Protein AF-A0A832TN06-F1 (afdb_monomer_lite)

Radius of gyration: 17.94 Å; chains: 1; bounding box: 43×34×51 Å

Secondary structure (DSSP, 8-state):
---HHHHHHHHHHHHHHHHHHHHHHS-HHHHHHHHHHHHHHHHHHHHHH-TTTTGGGT-S------EEEEESSTT--HHHH-S--S-SS--SEEEEEHHHHHHHHHHHHHHHHH--S-EETTEEHHHHHHHHHHHHHHHHHHHHHHTT----SHHHHHHHHHHHHHHHHHHHHH-

Foldseek 3Di:
DDWLVVVQVVLVVVLLVLLLVLLLVDALVVLLVVLVVVLVVLQCVVPVPVCVVVCLPPDPDDPDPQWRWAAPDPPDTCVPPPPDDDDDDDRRTDIDGSVLVNSLSSNLSNCQNPDPFDDDPSGQLLSVLLVVQLVQLQVVVVVVVVVVDDDRNSNSNSVSSVVRSVVSVVVRVVD

pLDDT: mean 75.23, std 20.17, range [35.41, 96.12]

Structure (mmCIF, N/CA/C/O backbone):
data_AF-A0A832TN06-F1
#
_entry.id   AF-A0A832TN06-F1
#
loop_
_atom_site.group_PDB
_atom_site.id
_atom_site.type_symbol
_atom_site.label_atom_id
_atom_site.label_alt_id
_atom_site.label_comp_id
_atom_site.label_asym_id
_atom_site.label_entity_id
_atom_site.label_seq_id
_atom_site.pdbx_PDB_ins_code
_atom_site.Cartn_x
_atom_site.Cartn_y
_atom_site.Cartn_z
_atom_site.occupancy
_atom_site.B_iso_or_equiv
_atom_site.auth_seq_id
_atom_site.auth_comp_id
_atom_site.auth_asym_id
_atom_site.auth_atom_id
_atom_site.pdbx_PDB_model_num
ATOM 1 N N . TYR A 1 1 ? -24.200 18.915 4.417 1.00 50.81 1 TYR A N 1
ATOM 2 C CA . TYR A 1 1 ? -23.287 17.896 4.970 1.00 50.81 1 TYR A CA 1
ATOM 3 C C . TYR A 1 1 ? -23.119 16.801 3.927 1.00 50.81 1 TYR A C 1
ATOM 5 O O . TYR A 1 1 ? -24.153 16.310 3.487 1.00 50.81 1 TYR A O 1
ATOM 13 N N . PRO A 1 2 ? -21.891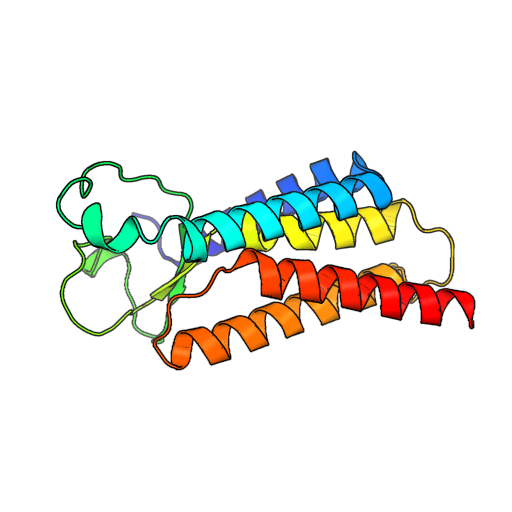 16.500 3.465 1.00 62.62 2 PRO A N 1
ATOM 14 C CA . PRO A 1 2 ? -21.652 15.504 2.416 1.00 62.62 2 PRO A CA 1
ATOM 15 C C . PRO A 1 2 ? -21.968 14.081 2.903 1.00 62.62 2 PRO A C 1
ATOM 17 O O . PRO A 1 2 ? -21.829 13.783 4.090 1.00 62.62 2 PRO A O 1
ATOM 20 N N . GLU A 1 3 ? -22.419 13.222 1.989 1.00 72.44 3 GLU A N 1
ATOM 21 C CA . GLU A 1 3 ? -22.660 11.799 2.252 1.00 72.44 3 GLU A CA 1
ATOM 22 C C . GLU A 1 3 ? -21.347 10.998 2.236 1.00 72.44 3 GLU A C 1
ATOM 24 O O . GLU A 1 3 ? -20.345 11.443 1.676 1.00 72.44 3 GLU A O 1
ATOM 29 N N . TRP A 1 4 ? -21.342 9.811 2.851 1.00 64.75 4 TRP A N 1
ATOM 30 C CA . TRP A 1 4 ? -20.140 8.984 3.046 1.00 64.75 4 TRP A CA 1
ATOM 31 C C . TRP A 1 4 ? -19.423 8.651 1.728 1.00 64.75 4 TRP A C 1
ATOM 33 O O . TRP A 1 4 ? -18.206 8.773 1.648 1.00 64.75 4 TRP A O 1
ATOM 43 N N . TYR A 1 5 ? -20.170 8.359 0.657 1.00 73.62 5 TYR A N 1
ATOM 44 C CA . TYR A 1 5 ? -19.585 8.069 -0.655 1.00 73.62 5 TYR A CA 1
ATOM 45 C C . TYR A 1 5 ? -18.872 9.282 -1.266 1.00 73.62 5 TYR A C 1
ATOM 47 O O . TYR A 1 5 ? -17.936 9.113 -2.045 1.00 73.62 5 TYR A O 1
ATOM 55 N N . VAL A 1 6 ? -19.289 10.508 -0.924 1.00 78.00 6 VAL A N 1
ATOM 56 C CA . VAL A 1 6 ? -18.628 11.735 -1.395 1.00 78.00 6 VAL A CA 1
ATOM 57 C C . VAL A 1 6 ? -17.265 11.867 -0.727 1.00 78.00 6 VAL A C 1
ATOM 59 O O . VAL A 1 6 ? -16.285 12.192 -1.393 1.00 78.00 6 VAL A O 1
ATOM 62 N N . ILE A 1 7 ? -17.200 11.577 0.573 1.00 73.56 7 ILE A N 1
ATOM 63 C CA . ILE A 1 7 ? -15.962 11.620 1.357 1.00 73.56 7 ILE A CA 1
ATOM 64 C C . ILE A 1 7 ? -15.001 10.535 0.869 1.00 73.56 7 ILE A C 1
ATOM 66 O O . ILE A 1 7 ? -13.839 10.832 0.612 1.00 73.56 7 ILE A O 1
ATOM 70 N N . ASP A 1 8 ? -15.496 9.318 0.658 1.00 74.81 8 ASP A N 1
ATOM 71 C CA . ASP A 1 8 ? -14.685 8.192 0.198 1.00 74.81 8 ASP A CA 1
ATOM 72 C C . ASP A 1 8 ? -14.166 8.403 -1.231 1.00 74.81 8 ASP A C 1
ATOM 74 O O . ASP A 1 8 ? -12.990 8.182 -1.512 1.00 74.81 8 ASP A O 1
ATOM 78 N N . THR A 1 9 ? -15.000 8.906 -2.144 1.00 78.69 9 THR A N 1
ATOM 79 C CA . THR A 1 9 ? -14.559 9.198 -3.520 1.00 78.69 9 THR A CA 1
ATOM 80 C C . THR A 1 9 ? -13.511 10.311 -3.538 1.00 78.69 9 THR A C 1
ATOM 82 O O . THR A 1 9 ? -12.505 10.208 -4.240 1.00 78.69 9 THR A O 1
ATOM 85 N N . LEU A 1 10 ? -13.713 11.364 -2.739 1.00 81.25 10 LEU A N 1
ATOM 86 C CA . LEU A 1 10 ? -12.750 12.456 -2.617 1.00 81.25 10 LEU A CA 1
ATOM 87 C C . LEU A 1 10 ? -11.441 11.979 -1.973 1.00 81.25 10 LEU A C 1
ATOM 89 O O . LEU A 1 10 ? -10.362 12.312 -2.457 1.00 81.25 10 LEU A O 1
ATOM 93 N N . GLY A 1 11 ? -11.529 11.164 -0.921 1.00 79.12 11 GLY A N 1
ATOM 94 C CA . GLY A 1 11 ? -10.379 10.562 -0.253 1.00 79.12 11 GLY A CA 1
ATOM 95 C C . GLY A 1 11 ? -9.585 9.655 -1.189 1.00 79.12 11 GLY A C 1
ATOM 96 O O . GLY A 1 11 ? -8.362 9.750 -1.232 1.00 79.12 11 GLY A O 1
ATOM 97 N N . LEU A 1 12 ? -10.268 8.844 -2.003 1.00 85.25 12 LEU A N 1
ATOM 98 C CA . LEU A 1 12 ? -9.639 8.007 -3.023 1.00 85.25 12 LEU A CA 1
ATOM 99 C C . LEU A 1 12 ? -8.918 8.856 -4.078 1.00 85.25 12 LEU A C 1
ATOM 101 O O . LEU A 1 12 ? -7.790 8.540 -4.445 1.00 85.25 12 LEU A O 1
ATOM 105 N N . LEU A 1 13 ? -9.536 9.949 -4.537 1.00 87.38 13 LEU A N 1
ATOM 106 C CA . LEU A 1 13 ? -8.938 10.851 -5.522 1.00 87.38 13 LEU A CA 1
ATOM 107 C C . LEU A 1 13 ? -7.668 11.520 -4.977 1.00 87.38 13 LEU A C 1
ATOM 109 O O . LEU A 1 13 ? -6.639 11.546 -5.652 1.00 87.38 13 LEU A O 1
ATOM 113 N N . ILE A 1 14 ? -7.721 12.022 -3.740 1.00 86.75 14 ILE A N 1
ATOM 114 C CA . ILE A 1 14 ? -6.570 12.636 -3.065 1.00 86.75 14 ILE A CA 1
ATOM 115 C C . ILE A 1 14 ? -5.466 11.596 -2.846 1.00 86.75 14 ILE A C 1
ATOM 117 O O . ILE A 1 14 ? -4.302 11.870 -3.136 1.00 86.75 14 ILE A O 1
ATOM 121 N N . ALA A 1 15 ? -5.822 10.394 -2.385 1.00 86.19 15 ALA A N 1
ATOM 122 C CA . ALA A 1 15 ? -4.876 9.308 -2.162 1.00 86.19 15 ALA A CA 1
ATOM 123 C C . ALA A 1 15 ? -4.190 8.867 -3.462 1.00 86.19 15 ALA A C 1
ATOM 125 O O . ALA A 1 15 ? -2.971 8.714 -3.486 1.00 86.19 15 ALA A O 1
ATOM 126 N N . ALA A 1 16 ? -4.945 8.729 -4.555 1.00 89.94 16 ALA A N 1
ATOM 127 C CA . ALA A 1 16 ? -4.406 8.403 -5.871 1.00 89.94 16 ALA A CA 1
ATOM 128 C C . ALA A 1 16 ? -3.462 9.500 -6.385 1.00 89.94 16 ALA A C 1
ATOM 130 O O . ALA A 1 16 ? -2.387 9.193 -6.904 1.00 89.94 16 ALA A O 1
ATOM 131 N N . GLY A 1 17 ? -3.826 10.773 -6.195 1.00 90.38 17 GLY A N 1
ATOM 132 C CA . GLY A 1 17 ? -2.971 11.912 -6.526 1.00 90.38 17 GLY A CA 1
ATOM 133 C C . GLY A 1 17 ? -1.655 11.890 -5.746 1.00 90.38 17 GLY A C 1
ATOM 134 O O . GLY A 1 17 ? -0.581 11.934 -6.345 1.00 90.38 17 GLY A O 1
ATOM 135 N N . ALA A 1 18 ? -1.724 11.742 -4.422 1.00 90.06 18 ALA A N 1
ATOM 136 C CA . ALA A 1 18 ? -0.546 11.663 -3.562 1.00 90.06 18 ALA A CA 1
ATOM 137 C C . ALA A 1 18 ? 0.344 10.462 -3.920 1.00 90.06 18 ALA A C 1
ATOM 139 O O . ALA A 1 18 ? 1.549 10.624 -4.117 1.00 90.06 18 ALA A O 1
ATOM 140 N N . ALA A 1 19 ? -0.244 9.271 -4.071 1.00 93.25 19 ALA A N 1
ATOM 141 C CA . ALA A 1 19 ? 0.484 8.062 -4.443 1.00 93.25 19 ALA A CA 1
ATOM 142 C C . ALA A 1 19 ? 1.171 8.199 -5.807 1.00 93.25 19 ALA A C 1
ATOM 144 O O . ALA A 1 19 ? 2.301 7.746 -5.965 1.00 93.25 19 ALA A O 1
ATOM 145 N N . SER A 1 20 ? 0.530 8.873 -6.767 1.00 94.44 20 SER A N 1
ATOM 146 C CA . SER A 1 20 ? 1.115 9.136 -8.083 1.00 94.44 20 SER A CA 1
ATOM 147 C C . SER A 1 20 ? 2.308 10.087 -7.997 1.00 94.44 20 SER A C 1
ATOM 149 O O . SER A 1 20 ? 3.364 9.787 -8.547 1.00 94.44 20 SER A O 1
ATOM 151 N N . ILE A 1 21 ? 2.177 11.201 -7.265 1.00 94.94 21 ILE A N 1
ATOM 152 C CA . ILE A 1 21 ? 3.257 12.186 -7.097 1.00 94.94 21 ILE A CA 1
ATOM 153 C C . ILE A 1 21 ? 4.480 11.526 -6.459 1.00 94.94 21 ILE A C 1
ATOM 155 O O . ILE A 1 21 ? 5.579 11.588 -7.012 1.00 94.94 21 ILE A O 1
ATOM 159 N N . PHE A 1 22 ? 4.296 10.856 -5.321 1.00 92.50 22 PHE A N 1
ATOM 160 C CA . PHE A 1 22 ? 5.400 10.204 -4.621 1.00 92.50 22 PHE A CA 1
ATOM 161 C C . PHE A 1 22 ? 5.943 8.994 -5.386 1.00 92.50 22 PHE A C 1
ATOM 163 O O . PHE A 1 22 ? 7.153 8.800 -5.412 1.00 92.50 22 PHE A O 1
ATOM 170 N N . GLY A 1 23 ? 5.086 8.212 -6.044 1.00 91.88 23 GLY A N 1
ATOM 171 C CA . GLY A 1 23 ? 5.498 7.025 -6.791 1.00 91.88 23 GLY A CA 1
ATOM 172 C C . GLY A 1 23 ? 6.272 7.331 -8.072 1.00 91.88 23 GLY A C 1
ATOM 173 O O . GLY A 1 23 ? 7.164 6.573 -8.426 1.00 91.88 23 GLY A O 1
ATOM 174 N N . ILE A 1 24 ? 5.982 8.446 -8.749 1.00 94.31 24 ILE A N 1
ATOM 175 C CA . ILE A 1 24 ? 6.778 8.910 -9.899 1.00 94.31 24 ILE A CA 1
ATOM 176 C C . ILE A 1 24 ? 8.092 9.553 -9.429 1.00 94.31 24 ILE A C 1
ATOM 178 O O . ILE A 1 24 ? 9.093 9.489 -10.134 1.00 94.31 24 ILE A O 1
ATOM 182 N N . SER A 1 25 ? 8.098 10.171 -8.243 1.00 94.56 25 SER A N 1
ATOM 183 C CA . SER A 1 25 ? 9.264 10.906 -7.732 1.00 94.56 25 SER A CA 1
ATOM 184 C C . SER A 1 25 ? 10.304 10.015 -7.048 1.00 94.56 25 SER A C 1
ATOM 186 O O . SER A 1 25 ? 11.490 10.331 -7.077 1.00 94.56 25 SER A O 1
ATOM 188 N N . LEU A 1 26 ? 9.874 8.935 -6.390 1.00 93.19 26 LEU A N 1
ATOM 189 C CA . LEU A 1 26 ? 10.745 8.052 -5.617 1.00 93.19 26 LEU A CA 1
ATOM 190 C C . LEU A 1 26 ? 10.985 6.737 -6.357 1.00 93.19 26 LEU A C 1
ATOM 192 O O . LEU A 1 26 ? 10.043 6.025 -6.709 1.00 93.19 26 LEU A O 1
ATOM 196 N N . GLU A 1 27 ? 12.256 6.374 -6.518 1.00 94.12 27 GLU A N 1
ATOM 197 C CA . GLU A 1 27 ? 12.640 5.056 -7.017 1.00 94.12 27 GLU A CA 1
ATOM 198 C C . GLU A 1 27 ? 12.232 3.931 -6.053 1.00 94.12 27 GLU A C 1
ATOM 200 O O . GLU A 1 27 ? 12.008 4.134 -4.857 1.00 94.12 27 GLU A O 1
ATOM 205 N N . ILE A 1 28 ? 12.211 2.707 -6.578 1.00 93.06 28 ILE A N 1
ATOM 206 C CA . ILE A 1 28 ? 11.761 1.500 -5.876 1.00 93.06 28 ILE A CA 1
ATOM 207 C C . ILE A 1 28 ? 12.501 1.309 -4.541 1.00 93.06 28 ILE A C 1
ATOM 209 O O . ILE A 1 28 ? 11.878 1.004 -3.525 1.00 93.06 28 ILE A O 1
ATOM 213 N N . LEU A 1 29 ? 13.824 1.501 -4.518 1.00 94.12 29 LEU A N 1
ATOM 214 C CA . LEU A 1 29 ? 14.645 1.257 -3.329 1.00 94.12 29 LEU A CA 1
ATOM 215 C C . LEU A 1 29 ? 14.351 2.264 -2.193 1.00 94.12 29 LEU A C 1
ATOM 217 O O . LEU A 1 29 ? 14.045 1.811 -1.086 1.00 94.12 29 LEU A O 1
ATOM 221 N N . PRO A 1 30 ? 14.343 3.594 -2.430 1.00 93.44 30 PRO A N 1
ATOM 222 C CA . PRO A 1 30 ? 13.844 4.572 -1.461 1.00 93.44 30 PRO A CA 1
ATOM 223 C C . PRO A 1 30 ? 12.432 4.275 -0.944 1.00 93.44 30 PRO A C 1
ATOM 225 O O . PRO A 1 30 ? 12.184 4.407 0.255 1.00 93.44 30 PRO A O 1
ATOM 228 N N . VAL A 1 31 ? 11.514 3.838 -1.815 1.00 94.75 31 VAL A N 1
ATOM 229 C CA . VAL A 1 31 ? 10.140 3.499 -1.412 1.00 94.75 31 VAL A CA 1
ATOM 230 C C . VAL A 1 31 ? 10.115 2.289 -0.481 1.00 94.75 31 VAL A C 1
ATOM 232 O O . VAL A 1 31 ? 9.443 2.330 0.547 1.00 94.75 31 VAL A O 1
ATOM 235 N N . ILE A 1 32 ? 10.866 1.226 -0.778 1.00 95.00 32 ILE A N 1
ATOM 236 C CA . ILE A 1 32 ? 10.950 0.050 0.102 1.00 95.00 32 ILE A CA 1
ATOM 237 C C . ILE A 1 32 ? 11.491 0.445 1.482 1.00 95.00 32 ILE A C 1
ATOM 239 O O . ILE A 1 32 ? 10.923 0.039 2.496 1.00 95.00 32 ILE A O 1
ATOM 243 N N . ILE A 1 33 ? 12.540 1.272 1.538 1.00 94.81 33 ILE A N 1
ATOM 244 C CA . ILE A 1 33 ? 13.090 1.769 2.809 1.00 94.81 33 ILE A CA 1
ATOM 245 C C . ILE A 1 33 ? 12.030 2.560 3.581 1.00 94.81 33 ILE A C 1
ATOM 247 O O . ILE A 1 33 ? 11.819 2.302 4.766 1.00 94.81 33 ILE A O 1
ATOM 251 N N . LEU A 1 34 ? 11.333 3.483 2.913 1.00 92.12 34 LEU A N 1
ATOM 252 C CA . LEU A 1 34 ? 10.254 4.273 3.506 1.00 92.12 34 LEU A CA 1
ATOM 253 C C . LEU A 1 34 ? 9.157 3.372 4.095 1.00 92.12 34 LEU A C 1
ATOM 255 O O . LEU A 1 34 ? 8.750 3.561 5.240 1.00 92.12 34 LEU A O 1
ATOM 259 N N . LEU A 1 35 ? 8.712 2.364 3.342 1.00 93.62 35 LEU A N 1
ATOM 260 C CA . LEU A 1 35 ? 7.671 1.433 3.776 1.00 93.62 35 LEU A CA 1
ATOM 261 C C . LEU A 1 35 ? 8.092 0.588 4.975 1.00 93.62 35 LEU A C 1
ATOM 263 O O . LEU A 1 35 ? 7.282 0.389 5.883 1.00 93.62 35 LEU A O 1
ATOM 267 N N . ILE A 1 36 ? 9.340 0.112 4.995 1.00 93.56 36 ILE A N 1
ATOM 268 C CA . ILE A 1 36 ? 9.898 -0.650 6.117 1.00 93.56 36 ILE A CA 1
ATOM 269 C C . ILE A 1 36 ? 9.997 0.235 7.360 1.00 93.56 36 ILE A C 1
ATOM 271 O O . ILE A 1 36 ? 9.584 -0.191 8.437 1.00 93.56 36 ILE A O 1
ATOM 275 N N . LEU A 1 37 ? 10.498 1.467 7.225 1.00 90.94 37 LEU A N 1
ATOM 276 C CA . LEU A 1 37 ? 10.607 2.407 8.342 1.00 90.94 37 LEU A CA 1
ATOM 277 C C . LEU A 1 37 ? 9.238 2.743 8.933 1.00 90.94 37 LEU A C 1
ATOM 279 O O . LEU A 1 37 ? 9.078 2.713 10.151 1.00 90.94 37 LEU A O 1
ATOM 283 N N . LEU A 1 38 ? 8.240 3.011 8.090 1.00 89.81 38 LEU A N 1
ATOM 284 C CA . LEU A 1 38 ? 6.880 3.310 8.539 1.00 89.81 38 LEU A CA 1
ATOM 285 C C . LEU A 1 38 ? 6.192 2.095 9.167 1.00 89.81 38 LEU A C 1
ATOM 287 O O . LEU A 1 38 ? 5.545 2.228 10.203 1.00 89.81 38 LEU A O 1
ATOM 291 N N . ALA A 1 39 ? 6.372 0.902 8.595 1.00 89.12 39 ALA A N 1
ATOM 292 C CA . ALA A 1 39 ? 5.881 -0.334 9.195 1.00 89.12 39 ALA A CA 1
ATOM 293 C C . ALA A 1 39 ? 6.532 -0.590 10.564 1.00 89.12 39 ALA A C 1
ATOM 295 O O . ALA A 1 39 ? 5.843 -0.916 11.529 1.00 89.12 39 ALA A O 1
ATOM 296 N N . ALA A 1 40 ? 7.849 -0.404 10.681 1.00 87.00 40 ALA A N 1
ATOM 297 C CA . ALA A 1 40 ? 8.556 -0.543 11.949 1.00 87.00 40 ALA A CA 1
ATOM 298 C C . ALA A 1 40 ? 8.082 0.500 12.969 1.00 87.00 40 ALA A C 1
ATOM 300 O O . ALA A 1 40 ? 7.839 0.152 14.122 1.00 87.00 40 ALA A O 1
ATOM 301 N N . TYR A 1 41 ? 7.899 1.753 12.547 1.00 84.69 41 TYR A N 1
ATOM 302 C CA . TYR A 1 41 ? 7.362 2.817 13.390 1.00 84.69 41 TYR A CA 1
ATOM 303 C C . TYR A 1 41 ? 5.968 2.469 13.926 1.00 84.69 41 TYR A C 1
ATOM 305 O O . TYR A 1 41 ? 5.757 2.551 15.133 1.00 84.69 41 TYR A O 1
ATOM 313 N N . ASP A 1 42 ? 5.048 2.015 13.071 1.00 84.00 42 ASP A N 1
ATOM 314 C CA . ASP A 1 42 ? 3.685 1.634 13.467 1.00 84.00 42 ASP A CA 1
ATOM 315 C C . ASP A 1 42 ? 3.681 0.419 14.405 1.00 84.00 42 ASP A C 1
ATOM 317 O O . ASP A 1 42 ? 3.042 0.430 15.457 1.00 84.00 42 ASP A O 1
ATOM 321 N N . ALA A 1 43 ? 4.491 -0.602 14.107 1.00 83.56 43 ALA A N 1
ATOM 322 C CA . ALA A 1 43 ? 4.663 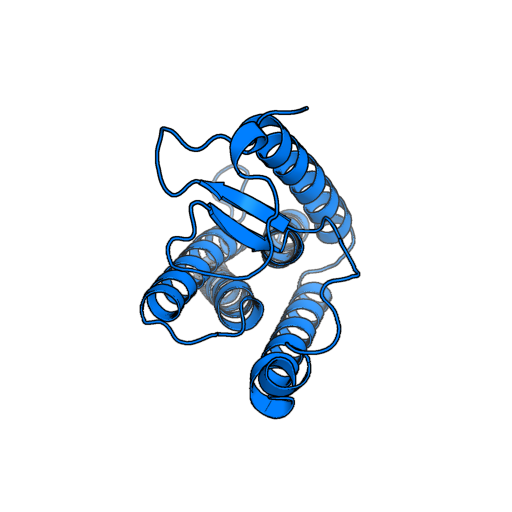-1.747 14.996 1.00 83.56 43 ALA A CA 1
ATOM 323 C C . ALA A 1 43 ? 5.215 -1.323 16.369 1.00 83.56 43 ALA A C 1
ATOM 325 O O . ALA A 1 43 ? 4.683 -1.717 17.406 1.00 83.56 43 ALA A O 1
ATOM 326 N N . ILE A 1 44 ? 6.262 -0.498 16.407 1.00 81.25 44 ILE A N 1
ATOM 327 C CA . ILE A 1 44 ? 6.839 -0.008 17.664 1.00 81.25 44 ILE A CA 1
ATOM 328 C C . ILE A 1 44 ? 5.813 0.846 18.414 1.00 81.25 44 ILE A C 1
ATOM 330 O O . ILE A 1 44 ? 5.646 0.673 19.621 1.00 81.25 44 ILE A O 1
ATOM 334 N N . SER A 1 45 ? 5.095 1.722 17.715 1.00 75.62 45 SER A N 1
ATOM 335 C CA . SER A 1 45 ? 4.050 2.557 18.299 1.00 75.62 45 SER A CA 1
ATOM 336 C C . SER A 1 45 ? 2.981 1.697 18.977 1.00 75.62 45 SER A C 1
ATOM 338 O O . SER A 1 45 ? 2.727 1.864 20.169 1.00 75.62 45 SER A O 1
ATOM 340 N N . VAL A 1 46 ? 2.446 0.689 18.286 1.00 71.12 46 VAL A N 1
ATOM 341 C CA . VAL A 1 46 ? 1.372 -0.169 18.808 1.00 71.12 46 VAL A CA 1
ATOM 342 C C . VAL A 1 46 ? 1.852 -1.111 19.919 1.00 71.12 46 VAL A C 1
ATOM 344 O O . VAL A 1 46 ? 1.199 -1.222 20.958 1.00 71.12 46 VAL A O 1
ATOM 347 N N . TYR A 1 47 ? 2.992 -1.786 19.741 1.00 68.31 47 TYR A N 1
ATOM 348 C CA . TYR A 1 47 ? 3.433 -2.835 20.671 1.00 68.31 47 TYR A CA 1
ATOM 349 C C . TYR A 1 47 ? 4.307 -2.336 21.816 1.00 68.31 47 TYR A C 1
ATOM 351 O O . TYR A 1 47 ? 4.218 -2.873 22.922 1.00 68.31 47 TYR A O 1
ATOM 359 N N . LYS A 1 48 ? 5.177 -1.351 21.562 1.00 62.34 48 LYS A N 1
ATOM 360 C CA . LYS A 1 48 ? 6.151 -0.875 22.550 1.00 62.34 48 LYS A CA 1
ATOM 361 C C . LYS A 1 48 ? 5.565 0.213 23.429 1.00 62.34 48 LYS A C 1
ATOM 363 O O . LYS A 1 48 ? 5.836 0.205 24.624 1.00 62.34 48 LYS A O 1
ATOM 368 N N . THR A 1 49 ? 4.780 1.137 22.870 1.00 56.66 49 THR A N 1
ATOM 369 C CA . THR A 1 49 ? 4.284 2.234 23.704 1.00 56.66 49 THR A CA 1
ATOM 370 C C . THR A 1 49 ? 3.164 1.778 24.626 1.00 56.66 49 THR A C 1
ATOM 372 O O . THR A 1 49 ? 3.120 2.288 25.737 1.00 56.66 49 THR A O 1
ATOM 375 N N . LYS A 1 50 ? 2.269 0.851 24.218 1.00 50.94 50 LYS A N 1
ATOM 376 C CA . LYS A 1 50 ? 1.029 0.474 24.954 1.00 50.94 50 LYS A CA 1
ATOM 377 C C . LYS A 1 50 ? 0.288 1.671 25.600 1.00 50.94 50 LYS A C 1
ATOM 379 O O . LYS A 1 50 ? -0.599 1.489 26.429 1.00 50.94 50 LYS A O 1
ATOM 384 N N . HIS A 1 51 ? 0.608 2.902 25.200 1.00 45.88 51 HIS A N 1
ATOM 385 C CA . HIS A 1 51 ? 0.229 4.134 25.889 1.00 45.88 51 HIS A CA 1
ATOM 386 C C . HIS A 1 51 ? -1.183 4.554 25.490 1.00 45.88 51 HIS A C 1
ATOM 388 O O . HIS A 1 51 ? -1.772 5.438 26.101 1.00 45.88 51 HIS A O 1
ATOM 394 N N . MET A 1 52 ? -1.750 3.858 24.501 1.00 49.03 52 MET A N 1
ATOM 395 C CA . MET A 1 52 ? -3.144 3.946 24.095 1.00 49.03 52 MET A CA 1
ATOM 396 C C . MET A 1 52 ? -4.116 3.377 25.144 1.00 49.03 52 MET A C 1
ATOM 398 O O . MET A 1 52 ? -5.310 3.608 25.023 1.00 49.03 52 MET A O 1
ATOM 402 N N . ILE A 1 53 ? -3.636 2.678 26.186 1.00 52.12 53 ILE A N 1
ATOM 403 C CA . ILE A 1 53 ? -4.474 2.327 27.350 1.00 52.12 53 ILE A CA 1
ATOM 404 C C . ILE A 1 53 ? -4.496 3.476 28.380 1.00 52.12 53 ILE A C 1
ATOM 406 O O . ILE A 1 53 ? -5.496 3.652 29.059 1.00 52.12 53 ILE A O 1
ATOM 410 N N . ALA A 1 54 ? -3.448 4.308 28.456 1.00 46.88 54 ALA A N 1
ATOM 411 C CA . ALA A 1 54 ? -3.362 5.419 29.415 1.00 46.88 54 ALA A CA 1
ATOM 412 C C . ALA A 1 54 ? -3.807 6.787 28.849 1.00 46.88 54 ALA A C 1
ATOM 414 O O . ALA A 1 54 ? -4.130 7.686 29.613 1.00 46.88 54 ALA A O 1
ATOM 415 N N . LEU A 1 55 ? -3.843 6.970 27.522 1.00 46.66 55 LEU A N 1
ATOM 416 C CA . LEU A 1 55 ? -4.295 8.216 26.871 1.00 46.66 55 LEU A CA 1
ATOM 417 C C . LEU A 1 55 ? -5.803 8.267 26.577 1.00 46.66 55 LEU A C 1
ATOM 419 O O . LEU A 1 55 ? -6.302 9.305 26.142 1.00 46.66 55 LEU A O 1
ATOM 423 N N . ALA A 1 56 ? -6.531 7.175 26.823 1.00 47.78 56 ALA A N 1
ATOM 424 C CA . ALA A 1 56 ? -7.982 7.127 26.647 1.00 47.78 56 ALA A CA 1
ATOM 425 C C . ALA A 1 56 ? -8.744 8.063 27.614 1.00 47.78 56 ALA A C 1
ATOM 427 O O . ALA A 1 56 ? -9.890 8.395 27.336 1.00 47.78 56 ALA A O 1
ATOM 428 N N . GLU A 1 57 ? -8.106 8.551 28.686 1.00 50.66 57 GLU A N 1
ATOM 429 C CA . GLU A 1 57 ? -8.679 9.550 29.607 1.00 50.66 57 GLU A CA 1
ATOM 430 C C . GLU A 1 57 ? -8.376 11.015 29.226 1.00 50.66 57 GLU A C 1
ATOM 432 O O . GLU A 1 57 ? -8.930 11.923 29.839 1.00 50.66 57 GLU A O 1
ATOM 437 N N . GLY A 1 58 ? -7.516 11.289 28.231 1.00 52.28 58 GLY A N 1
ATOM 438 C CA . GLY A 1 58 ? -6.924 12.629 28.073 1.00 52.28 58 GLY A CA 1
ATOM 439 C C . GLY A 1 58 ? -7.201 13.393 26.779 1.00 52.28 58 GLY A C 1
ATOM 440 O O . GLY A 1 58 ? -7.061 14.611 26.773 1.00 52.28 58 GLY A O 1
ATOM 441 N N . VAL A 1 59 ? -7.543 12.742 25.663 1.00 44.66 59 VAL A N 1
ATOM 442 C CA . VAL A 1 59 ? -7.605 13.451 24.367 1.00 44.66 59 VAL A CA 1
ATOM 443 C C . VAL A 1 59 ? -8.792 12.981 23.533 1.00 44.66 59 VAL A C 1
ATOM 445 O O . VAL A 1 59 ? -8.653 12.339 22.496 1.00 44.66 59 VAL A O 1
ATOM 448 N N . VAL A 1 60 ? -9.985 13.361 23.986 1.00 49.56 60 VAL A N 1
ATOM 449 C CA . VAL A 1 60 ? -11.196 13.427 23.146 1.00 49.56 60 VAL A CA 1
ATOM 450 C C . VAL A 1 60 ? -11.208 14.713 22.288 1.00 49.56 60 VAL A C 1
ATOM 452 O O . VAL A 1 60 ? -12.108 14.921 21.480 1.00 49.56 60 VAL A O 1
ATOM 455 N N . GLU A 1 61 ? -10.198 15.584 22.385 1.00 50.53 61 GLU A N 1
ATOM 456 C CA . GLU A 1 61 ? -10.309 16.950 21.854 1.00 50.53 61 GLU A CA 1
ATOM 457 C C . GLU A 1 61 ? -9.749 17.188 20.443 1.00 50.53 61 GLU A C 1
ATOM 459 O O . GLU A 1 61 ? -10.185 18.116 19.759 1.00 50.53 61 GLU A O 1
ATOM 464 N N . THR A 1 62 ? -8.860 16.341 19.923 1.00 44.25 62 THR A N 1
ATOM 465 C CA . THR A 1 62 ? -8.237 16.623 18.619 1.00 44.25 62 THR A CA 1
ATOM 466 C C . THR A 1 62 ? -8.935 15.863 17.496 1.00 44.25 62 THR A C 1
ATOM 468 O O . THR A 1 62 ? -8.472 14.822 17.031 1.00 44.25 62 THR A O 1
ATOM 471 N N . LYS A 1 63 ? -10.067 16.413 17.039 1.00 38.59 63 LYS A N 1
ATOM 472 C CA . LYS A 1 63 ? -10.759 16.041 15.791 1.00 38.59 63 LYS A CA 1
ATOM 473 C C . LYS A 1 63 ? -9.835 16.214 14.576 1.00 38.59 63 LYS A C 1
ATOM 475 O O . LYS A 1 63 ? -9.925 17.215 13.872 1.00 38.59 63 LYS A O 1
ATOM 480 N N . SER A 1 64 ? -8.960 15.248 14.312 1.00 35.41 64 SER A N 1
ATOM 481 C CA . SER A 1 64 ? -8.134 15.238 13.102 1.00 35.41 64 SER A CA 1
ATOM 482 C C . SER A 1 64 ? -8.811 14.400 12.006 1.00 35.41 64 SER A C 1
ATOM 484 O O . SER A 1 64 ? -8.926 13.180 12.152 1.00 35.41 64 SER A O 1
ATOM 486 N N . PRO A 1 65 ? -9.309 15.016 10.917 1.00 36.94 65 PRO A N 1
ATOM 487 C CA . PRO A 1 65 ? -9.992 14.311 9.841 1.00 36.94 65 PRO A CA 1
ATOM 488 C C . PRO A 1 65 ? -8.961 13.717 8.868 1.00 36.94 65 PRO A C 1
ATOM 490 O O . PRO A 1 65 ? -8.647 14.310 7.841 1.00 36.94 65 PRO A O 1
ATOM 493 N N . ILE A 1 66 ? -8.419 12.539 9.198 1.00 40.44 66 ILE A N 1
ATOM 494 C CA . ILE A 1 66 ? -7.480 11.774 8.338 1.00 40.44 66 ILE A CA 1
ATOM 495 C C . ILE A 1 66 ? -7.986 10.328 8.127 1.00 40.44 66 ILE A C 1
ATOM 497 O O . ILE A 1 66 ? -7.227 9.369 7.999 1.00 40.44 66 ILE A O 1
ATOM 501 N N . LEU A 1 67 ? -9.305 10.143 8.150 1.00 46.16 67 LEU A N 1
ATOM 502 C CA . LEU A 1 67 ? -9.950 8.859 8.421 1.00 46.16 67 LEU A CA 1
ATOM 503 C C . LEU A 1 67 ? -10.971 8.534 7.313 1.00 46.16 67 LEU A C 1
ATOM 505 O O . LEU A 1 67 ? -11.925 9.283 7.123 1.00 46.16 67 LEU A O 1
ATOM 509 N N . PHE A 1 68 ? -10.751 7.439 6.574 1.00 44.41 68 PHE A N 1
ATOM 510 C CA . PHE A 1 68 ? -11.658 6.911 5.541 1.00 44.41 68 PHE A CA 1
ATOM 511 C C . PHE A 1 68 ? -12.733 6.040 6.197 1.00 44.41 68 PHE A C 1
ATOM 513 O O . PHE A 1 68 ? -12.389 5.239 7.062 1.00 44.41 68 PHE A O 1
ATOM 520 N N . VAL A 1 69 ? -14.010 6.173 5.828 1.00 46.41 69 VAL A N 1
ATOM 521 C CA . VAL A 1 69 ? -15.142 5.611 6.592 1.00 46.41 69 VAL A CA 1
ATOM 522 C C . VAL A 1 69 ? -15.837 4.521 5.770 1.00 46.41 69 VAL A C 1
ATOM 524 O O . VAL A 1 69 ? -16.746 4.814 5.010 1.00 46.41 69 VAL A O 1
ATOM 527 N N . VAL A 1 70 ? -15.470 3.245 5.948 1.00 49.06 70 VAL A N 1
ATOM 528 C CA . VAL A 1 70 ? -16.086 2.122 5.207 1.00 49.06 70 VAL A CA 1
ATOM 529 C C . VAL A 1 70 ? -17.351 1.625 5.925 1.00 49.06 70 VAL A C 1
ATOM 531 O O . VAL A 1 70 ? -17.215 0.946 6.944 1.00 49.06 70 VAL A O 1
ATOM 534 N N . PRO A 1 71 ? -18.580 1.893 5.445 1.00 38.75 71 PRO A N 1
ATOM 535 C CA . PRO A 1 71 ? -19.805 1.518 6.150 1.00 38.75 71 PRO A CA 1
ATOM 536 C C . PRO A 1 71 ? -20.016 -0.005 6.202 1.00 38.75 71 PRO A C 1
ATOM 538 O O . PRO A 1 71 ? -19.869 -0.720 5.214 1.00 38.75 71 PRO A O 1
ATOM 541 N N . LYS A 1 72 ? -20.424 -0.513 7.367 1.00 43.31 72 LYS A N 1
ATOM 542 C CA . LYS A 1 72 ? -20.633 -1.940 7.662 1.00 43.31 72 LYS A CA 1
ATOM 543 C C . LYS A 1 72 ? -22.065 -2.419 7.360 1.00 43.31 72 LYS A C 1
ATOM 545 O O . LYS A 1 72 ? -22.317 -3.621 7.328 1.00 43.31 72 LYS A O 1
ATOM 550 N N . LYS A 1 73 ? -23.014 -1.499 7.137 1.00 41.97 73 LYS A N 1
ATOM 551 C CA . LYS A 1 73 ? -24.430 -1.775 6.817 1.00 41.97 73 LYS A CA 1
ATOM 552 C C . LYS A 1 73 ? -24.897 -0.854 5.677 1.00 41.97 73 LYS A C 1
ATOM 554 O O . LYS A 1 73 ? -24.574 0.330 5.672 1.00 41.97 73 LYS A O 1
ATOM 559 N N . ARG A 1 74 ? -25.717 -1.368 4.745 1.00 46.53 74 ARG A N 1
ATOM 560 C CA . ARG A 1 74 ? -26.263 -0.623 3.579 1.00 46.53 74 ARG A CA 1
ATOM 561 C C . ARG A 1 74 ? -27.141 0.597 3.933 1.00 46.53 74 ARG A C 1
ATOM 563 O O . ARG A 1 74 ? -27.461 1.368 3.039 1.00 46.53 74 ARG A O 1
ATOM 570 N N . GLY A 1 75 ? -27.531 0.767 5.199 1.00 46.72 75 GLY A N 1
ATOM 571 C CA . GLY A 1 75 ? -28.370 1.874 5.688 1.00 46.72 75 GLY A CA 1
ATOM 572 C C . GLY A 1 75 ? -27.646 2.909 6.559 1.00 46.72 75 GLY A C 1
ATOM 573 O O . GLY A 1 75 ? -28.313 3.670 7.254 1.00 46.72 75 GLY A O 1
ATOM 574 N N . TYR A 1 76 ? -26.309 2.917 6.579 1.00 47.06 76 TYR A N 1
ATOM 575 C CA . TYR A 1 76 ? -25.528 3.833 7.417 1.00 47.06 76 TYR A CA 1
ATOM 576 C C . TYR A 1 76 ? -25.596 5.282 6.902 1.00 47.06 76 TYR A C 1
ATOM 578 O O . TYR A 1 76 ? -25.366 5.547 5.722 1.00 47.06 76 TYR A O 1
ATOM 586 N N . SER A 1 77 ? -25.886 6.232 7.796 1.00 44.00 77 SER A N 1
ATOM 587 C CA . SER A 1 77 ? -25.984 7.661 7.481 1.00 44.00 77 SER A CA 1
ATOM 588 C C . SER A 1 77 ? -25.085 8.475 8.411 1.00 44.00 77 SER A C 1
ATOM 590 O O . SER A 1 77 ? -25.478 8.816 9.529 1.00 44.00 77 SER A O 1
ATOM 592 N N . TYR A 1 78 ? -23.929 8.899 7.890 1.00 44.97 78 TYR A N 1
ATOM 593 C CA . TYR A 1 78 ? -22.959 9.782 8.562 1.00 44.97 78 TYR A CA 1
ATOM 594 C C . TYR A 1 78 ? -23.599 11.056 9.155 1.00 44.97 78 TYR A C 1
ATOM 596 O O . TYR A 1 78 ? -23.157 11.582 10.172 1.00 44.97 78 TYR A O 1
ATOM 604 N N . ARG A 1 79 ? -24.704 11.525 8.556 1.00 48.75 79 ARG A N 1
ATOM 605 C CA . ARG A 1 79 ? -25.470 12.708 8.977 1.00 48.75 79 ARG A CA 1
ATOM 606 C C . ARG A 1 79 ? -26.258 12.530 10.286 1.00 48.75 79 ARG A C 1
ATOM 608 O O . ARG A 1 79 ? -26.589 13.532 10.908 1.00 48.75 79 ARG A O 1
ATOM 615 N N . LYS A 1 80 ? -26.609 11.294 10.664 1.00 49.44 80 LYS A N 1
ATOM 616 C CA . LYS A 1 80 ? -27.406 10.998 11.872 1.00 49.44 80 LYS A CA 1
ATOM 617 C C . LYS A 1 80 ? -26.544 10.552 13.051 1.00 49.44 80 LYS A C 1
ATOM 619 O O . LYS A 1 80 ? -26.893 10.869 14.178 1.00 49.44 80 LYS A O 1
ATOM 624 N N . GLU A 1 81 ? -25.442 9.853 12.787 1.00 50.59 81 GLU A N 1
ATOM 625 C CA . GLU A 1 81 ? -24.604 9.264 13.842 1.00 50.59 81 GLU A CA 1
ATOM 626 C C . GLU A 1 81 ? -23.339 10.084 14.145 1.00 50.59 81 GLU A C 1
ATOM 628 O O . GLU A 1 81 ? -22.858 10.054 15.273 1.00 50.59 81 GLU A O 1
ATOM 633 N N . GLY A 1 82 ? -22.842 10.890 13.195 1.00 48.09 82 GLY A N 1
ATOM 634 C CA . GLY A 1 82 ? -21.649 11.717 13.401 1.00 48.09 82 GLY A CA 1
ATOM 635 C C . GLY A 1 82 ? -20.404 10.926 13.845 1.00 48.09 82 GLY A C 1
ATOM 636 O O . GLY A 1 82 ? -20.372 9.699 13.835 1.00 48.09 82 GLY A O 1
ATOM 637 N N . LEU A 1 83 ? -19.349 11.649 14.232 1.00 48.28 83 LEU A N 1
ATOM 638 C CA . LEU A 1 83 ? -18.196 11.106 14.964 1.00 48.28 83 LEU A CA 1
ATOM 639 C C . LEU A 1 83 ? -18.460 11.317 16.465 1.00 48.28 83 LEU A C 1
ATOM 641 O O . LEU A 1 83 ? -17.963 12.279 17.051 1.00 48.28 83 LEU A O 1
ATOM 645 N N . GLY A 1 84 ? -19.345 10.506 17.050 1.00 39.28 84 GLY A N 1
ATOM 646 C CA . GLY A 1 84 ? -19.621 10.516 18.493 1.00 39.28 84 GLY A CA 1
ATOM 647 C C . GLY A 1 84 ? -18.496 9.855 19.315 1.00 39.28 84 GLY A C 1
ATOM 648 O O . GLY A 1 84 ? -17.730 9.071 18.748 1.00 39.28 84 GLY A O 1
ATOM 649 N N . PRO A 1 85 ? -18.361 10.171 20.622 1.00 38.66 85 PRO A N 1
ATOM 650 C CA . PRO A 1 85 ? -17.328 9.596 21.481 1.00 38.66 85 PRO A CA 1
ATOM 651 C C . PRO A 1 85 ? -17.471 8.076 21.646 1.00 38.66 85 PRO A C 1
ATOM 653 O O . PRO A 1 85 ? -18.532 7.500 21.426 1.00 38.66 85 PRO A O 1
ATOM 656 N N . LEU A 1 86 ? -16.349 7.466 22.028 1.00 48.88 86 LEU A N 1
ATOM 657 C CA . LEU A 1 86 ? -15.999 6.042 22.055 1.00 48.88 86 LEU A CA 1
ATOM 658 C C . LEU A 1 86 ? -16.813 5.163 23.028 1.00 48.88 86 LEU A C 1
ATOM 660 O O . LEU A 1 86 ? -16.215 4.395 23.779 1.00 48.88 86 LEU A O 1
ATOM 664 N N . GLU A 1 87 ? -18.142 5.203 23.012 1.00 39.56 87 GLU A N 1
ATOM 665 C CA . GLU A 1 87 ? -18.942 4.286 23.830 1.00 39.56 87 GLU A CA 1
ATOM 666 C C . GLU A 1 87 ? -19.934 3.460 23.001 1.00 39.56 87 GLU A C 1
ATOM 668 O O . GLU A 1 87 ? -20.736 3.966 22.224 1.00 39.56 87 GLU A O 1
ATOM 673 N N . GLU A 1 88 ? -19.803 2.147 23.202 1.00 35.56 88 GLU A N 1
ATOM 674 C CA . GLU A 1 88 ? -20.712 1.054 22.851 1.00 35.56 88 GLU A CA 1
ATOM 675 C C . GLU A 1 88 ? -20.867 0.644 21.369 1.00 35.56 88 GLU A C 1
ATOM 677 O O . GLU A 1 88 ? -21.754 1.032 20.616 1.00 35.56 88 GLU A O 1
ATOM 682 N N . GLY A 1 89 ? -20.073 -0.367 21.007 1.00 35.88 89 GLY A N 1
ATOM 683 C CA . GLY A 1 89 ? -20.691 -1.659 20.679 1.00 35.88 89 GLY A CA 1
ATOM 684 C C . GLY A 1 89 ? -20.856 -2.028 19.207 1.00 35.88 89 GLY A C 1
ATOM 685 O O . GLY A 1 89 ? -20.670 -3.196 18.877 1.00 35.88 89 GLY A O 1
ATOM 686 N N . GLU A 1 90 ? -21.105 -1.099 18.287 1.00 36.12 90 GLU A N 1
ATOM 687 C CA . GLU A 1 90 ? -21.245 -1.458 16.867 1.00 36.12 90 GLU A CA 1
ATOM 688 C C . GLU A 1 90 ? -20.627 -0.407 15.946 1.00 36.12 90 GLU A C 1
ATOM 690 O O . GLU A 1 90 ? -21.267 0.557 15.541 1.00 36.12 90 GLU A O 1
ATOM 695 N N . ARG A 1 91 ? -19.366 -0.630 15.544 1.00 46.19 91 ARG A N 1
ATOM 696 C CA . ARG A 1 91 ? -18.733 0.114 14.443 1.00 46.19 91 ARG A CA 1
ATOM 697 C C . ARG A 1 91 ? -19.599 -0.006 13.181 1.00 46.19 91 ARG A C 1
ATOM 699 O O . ARG A 1 91 ? -19.495 -0.993 12.450 1.00 46.19 91 ARG A O 1
ATOM 706 N N . GLY A 1 92 ? -20.425 1.007 12.924 1.00 38.81 92 GLY A N 1
ATOM 707 C CA . GLY A 1 92 ? -21.167 1.193 11.678 1.00 38.81 92 GLY A CA 1
ATOM 708 C C . GLY A 1 92 ? -20.258 1.512 10.494 1.00 38.81 92 GLY A C 1
ATOM 709 O O . GLY A 1 92 ? -20.695 1.374 9.355 1.00 38.81 92 GLY A O 1
ATOM 710 N N . ALA A 1 93 ? -18.988 1.850 10.749 1.00 42.22 93 ALA A N 1
ATOM 711 C CA . ALA A 1 93 ? -17.964 1.990 9.730 1.00 42.22 93 ALA A CA 1
ATOM 712 C C . ALA A 1 93 ? -16.566 1.577 10.221 1.00 42.22 93 ALA A C 1
ATOM 714 O O . ALA A 1 93 ? -16.194 1.806 11.374 1.00 42.22 93 ALA A O 1
ATOM 715 N N . PHE A 1 94 ? -15.792 0.944 9.343 1.00 49.72 94 PHE A N 1
ATOM 716 C CA . PHE A 1 94 ? -14.381 0.656 9.557 1.00 49.72 94 PHE A CA 1
ATOM 717 C C . PHE A 1 94 ? -13.571 1.876 9.140 1.00 49.72 94 PHE A C 1
ATOM 719 O O . PHE A 1 94 ? -13.696 2.340 8.008 1.00 49.72 94 PHE A O 1
ATOM 726 N N . ILE A 1 95 ? -12.777 2.403 10.069 1.00 54.94 95 ILE A N 1
ATOM 727 C CA . ILE A 1 95 ? -11.986 3.596 9.820 1.00 54.94 95 ILE A CA 1
ATOM 728 C C . ILE A 1 95 ? -10.551 3.188 9.482 1.00 54.94 95 ILE A C 1
ATOM 730 O O . ILE A 1 95 ? -9.862 2.634 10.336 1.00 54.94 95 ILE A O 1
ATOM 734 N N . ILE A 1 96 ? -10.117 3.452 8.247 1.00 65.12 96 ILE A N 1
ATOM 735 C CA . ILE A 1 96 ? -8.739 3.216 7.781 1.00 65.12 96 ILE A CA 1
ATOM 736 C C . ILE A 1 96 ? -8.061 4.571 7.600 1.00 65.12 96 ILE A C 1
ATOM 738 O O . ILE A 1 96 ? -8.655 5.491 7.032 1.00 65.12 96 ILE A O 1
ATOM 742 N N . GLY A 1 97 ? -6.823 4.713 8.075 1.00 68.75 97 GLY A N 1
ATOM 743 C CA . GLY A 1 97 ? -6.036 5.909 7.796 1.00 68.75 97 GLY A CA 1
ATOM 744 C C . GLY A 1 97 ? -5.791 6.020 6.293 1.00 68.75 97 GLY A C 1
ATOM 745 O O . GLY A 1 97 ? -5.310 5.073 5.677 1.00 68.75 97 GLY A O 1
ATOM 746 N N . MET A 1 98 ? -6.087 7.168 5.677 1.00 70.12 98 MET A N 1
ATOM 747 C CA . MET A 1 98 ? -5.832 7.353 4.235 1.00 70.12 98 MET A CA 1
ATOM 748 C C . MET A 1 98 ? -4.359 7.093 3.872 1.00 70.12 98 MET A C 1
ATOM 750 O O . MET A 1 98 ? -4.064 6.596 2.786 1.00 70.12 98 MET A O 1
ATOM 754 N N . GLY A 1 99 ? -3.444 7.370 4.808 1.00 75.56 99 GLY A N 1
ATOM 755 C CA . GLY A 1 99 ? -2.025 7.041 4.689 1.00 75.56 99 GLY A CA 1
ATOM 756 C C . GLY A 1 99 ? -1.775 5.558 4.413 1.00 75.56 99 GLY A C 1
ATOM 757 O O . GLY A 1 99 ? -1.003 5.248 3.515 1.00 75.56 99 GLY A O 1
ATOM 758 N N . ASP A 1 100 ? -2.486 4.649 5.079 1.00 82.44 100 ASP A N 1
ATOM 759 C CA . ASP A 1 100 ? -2.295 3.198 4.938 1.00 82.44 100 ASP A CA 1
ATOM 760 C C . ASP A 1 100 ? -2.657 2.691 3.536 1.00 82.44 100 ASP A C 1
ATOM 762 O O . ASP A 1 100 ? -2.130 1.675 3.089 1.00 82.44 100 ASP A O 1
ATOM 766 N N . MET A 1 101 ? -3.527 3.411 2.817 1.00 82.31 101 MET A N 1
ATOM 767 C CA . MET A 1 101 ? -3.830 3.138 1.408 1.00 82.31 101 MET A CA 1
ATOM 768 C C . MET A 1 101 ? -2.806 3.772 0.460 1.00 82.31 101 MET A C 1
ATOM 770 O O . MET A 1 101 ? -2.463 3.179 -0.562 1.00 82.31 101 MET A O 1
ATOM 774 N N . ILE A 1 102 ? -2.300 4.962 0.796 1.00 90.62 102 ILE A N 1
ATOM 775 C CA . ILE A 1 102 ? -1.308 5.680 -0.017 1.00 90.62 102 ILE A CA 1
ATOM 776 C C . ILE A 1 102 ? 0.034 4.942 -0.015 1.00 90.62 102 ILE A C 1
ATOM 778 O O . ILE A 1 102 ? 0.626 4.762 -1.075 1.00 90.62 102 ILE A O 1
ATOM 782 N N . MET A 1 103 ? 0.507 4.488 1.150 1.00 91.06 103 MET A N 1
ATOM 783 C CA . MET A 1 103 ? 1.834 3.880 1.307 1.00 91.06 103 MET A CA 1
ATOM 784 C C . MET A 1 103 ? 2.104 2.722 0.325 1.00 91.06 103 MET A C 1
ATOM 786 O O . MET A 1 103 ? 3.025 2.841 -0.487 1.00 91.06 103 MET A O 1
ATOM 790 N N . PRO A 1 104 ? 1.317 1.628 0.303 1.00 92.81 104 PRO A N 1
ATOM 791 C CA . PRO A 1 104 ? 1.544 0.540 -0.647 1.00 92.81 104 PRO A CA 1
ATOM 792 C C . PRO A 1 104 ? 1.332 0.980 -2.105 1.00 92.81 104 PRO A C 1
ATOM 794 O O . PRO A 1 104 ? 1.985 0.448 -3.001 1.00 92.81 104 PRO A O 1
ATOM 797 N N . ALA A 1 105 ? 0.460 1.963 -2.363 1.00 94.38 105 ALA A N 1
ATOM 798 C CA . ALA A 1 105 ? 0.208 2.471 -3.709 1.00 94.38 105 AL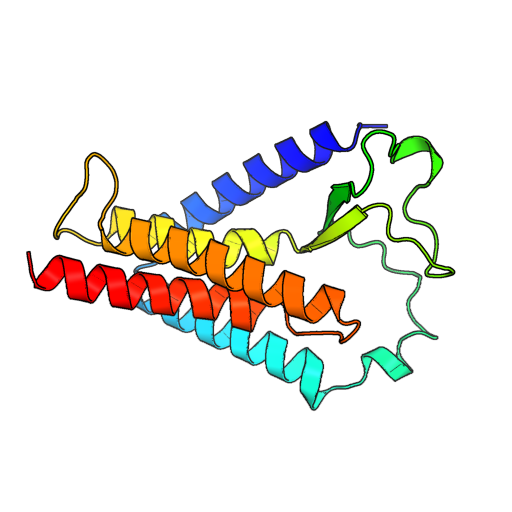A A CA 1
ATOM 799 C C . ALA A 1 105 ? 1.416 3.227 -4.291 1.00 94.38 105 ALA A C 1
ATOM 801 O O . ALA A 1 105 ? 1.660 3.132 -5.492 1.00 94.38 105 ALA A O 1
ATOM 802 N N . ILE A 1 106 ? 2.221 3.898 -3.457 1.00 95.81 106 ILE A N 1
ATOM 803 C CA . ILE A 1 106 ? 3.489 4.515 -3.888 1.00 95.81 106 ILE A CA 1
ATOM 804 C C . ILE A 1 106 ? 4.419 3.451 -4.485 1.00 95.81 106 ILE A C 1
ATOM 806 O O . ILE A 1 106 ? 5.001 3.678 -5.544 1.00 95.81 106 ILE A O 1
ATOM 810 N N . LEU A 1 107 ? 4.524 2.274 -3.852 1.00 95.75 107 LEU A N 1
ATOM 811 C CA . LEU A 1 107 ? 5.343 1.170 -4.366 1.00 95.75 107 LEU A CA 1
ATOM 812 C C . LEU A 1 107 ? 4.805 0.623 -5.685 1.00 95.75 107 LEU A C 1
ATOM 814 O O . LEU A 1 107 ? 5.593 0.347 -6.581 1.00 95.75 107 LEU A O 1
ATOM 818 N N . VAL A 1 108 ? 3.484 0.503 -5.829 1.00 96.12 108 VAL A N 1
ATOM 819 C CA . VAL A 1 108 ? 2.855 0.065 -7.086 1.00 96.12 108 VAL A CA 1
ATOM 820 C C . VAL A 1 108 ? 3.187 1.028 -8.226 1.00 96.12 108 VAL A C 1
ATOM 822 O O . VAL A 1 108 ? 3.614 0.592 -9.295 1.00 96.12 108 VAL A O 1
ATOM 825 N N . VAL A 1 109 ? 3.023 2.335 -8.003 1.00 96.00 109 VAL A N 1
ATOM 826 C CA . VAL A 1 109 ? 3.314 3.354 -9.019 1.00 96.00 109 VAL A CA 1
ATOM 827 C C . VAL A 1 109 ? 4.808 3.377 -9.340 1.00 96.00 109 VAL A C 1
ATOM 829 O O . VAL A 1 109 ? 5.173 3.305 -10.510 1.00 96.00 109 VAL A O 1
ATOM 832 N N . SER A 1 110 ? 5.671 3.395 -8.322 1.00 95.50 110 SER A N 1
ATOM 833 C CA . SER A 1 110 ? 7.128 3.382 -8.498 1.00 95.50 110 SER A CA 1
ATOM 834 C C . SER A 1 110 ? 7.599 2.138 -9.258 1.00 95.50 110 SER A C 1
ATOM 836 O O . SER A 1 110 ? 8.348 2.240 -10.229 1.00 95.50 110 SER A O 1
ATOM 838 N N . ALA A 1 111 ? 7.073 0.957 -8.917 1.00 93.69 111 ALA A N 1
ATOM 839 C CA . ALA A 1 111 ? 7.351 -0.281 -9.638 1.00 93.69 111 ALA A CA 1
ATOM 840 C C . ALA A 1 111 ? 6.867 -0.247 -11.095 1.00 93.69 111 ALA A C 1
ATOM 842 O O . ALA A 1 111 ? 7.465 -0.899 -11.945 1.00 93.69 111 ALA A O 1
ATOM 843 N N . ASN A 1 112 ? 5.802 0.489 -11.415 1.00 94.81 112 ASN A N 1
ATOM 844 C CA . ASN A 1 112 ? 5.331 0.611 -12.794 1.00 94.81 112 ASN A CA 1
ATOM 845 C C . ASN A 1 112 ? 6.140 1.626 -13.620 1.00 94.81 112 ASN A C 1
ATOM 847 O O . ASN A 1 112 ? 6.290 1.455 -14.828 1.00 94.81 112 ASN A O 1
ATOM 851 N N . VAL A 1 113 ? 6.656 2.674 -12.972 1.00 93.50 113 VAL A N 1
ATOM 852 C CA . VAL A 1 113 ? 7.418 3.757 -13.613 1.00 93.50 113 VAL A CA 1
ATOM 853 C C . VAL A 1 113 ? 8.878 3.362 -13.835 1.00 93.50 113 VAL A C 1
ATOM 855 O O . VAL A 1 113 ? 9.404 3.546 -14.931 1.00 93.50 113 VAL A O 1
ATOM 858 N N . PHE A 1 114 ? 9.532 2.804 -12.815 1.00 90.69 114 PHE A N 1
ATOM 859 C CA . PHE A 1 114 ? 10.982 2.592 -12.822 1.00 90.69 114 PHE A CA 1
ATOM 860 C C . PHE A 1 114 ? 11.407 1.191 -13.280 1.00 90.69 114 PHE A C 1
ATOM 862 O O . PHE A 1 114 ? 12.549 1.005 -13.696 1.00 90.69 114 PHE A O 1
ATOM 869 N N . PHE A 1 115 ? 10.519 0.191 -13.244 1.00 89.06 115 PHE A N 1
ATOM 870 C CA . PHE A 1 115 ? 10.862 -1.155 -13.706 1.00 89.06 115 PHE A CA 1
ATOM 871 C C . PHE A 1 115 ? 10.679 -1.298 -15.225 1.00 89.06 115 PHE A C 1
ATOM 873 O O . PHE A 1 115 ? 9.585 -1.120 -15.762 1.00 89.06 115 PHE A O 1
ATOM 880 N N . GLN A 1 116 ? 11.751 -1.680 -15.923 1.00 81.00 116 GLN A N 1
ATOM 881 C CA . GLN A 1 116 ? 11.768 -1.834 -17.386 1.00 81.00 116 GLN A CA 1
ATOM 882 C C . GLN A 1 116 ? 11.672 -3.292 -17.876 1.00 81.00 116 GLN A C 1
ATOM 884 O O . GLN A 1 116 ? 11.794 -3.531 -19.073 1.00 81.00 116 GLN A O 1
ATOM 889 N N . GLY A 1 117 ? 11.460 -4.263 -16.980 1.00 80.25 117 GLY A N 1
ATOM 890 C CA . GLY A 1 117 ? 11.381 -5.688 -17.329 1.00 80.25 117 GLY A CA 1
ATOM 891 C C . GLY A 1 117 ? 10.002 -6.131 -17.831 1.00 80.25 117 GLY A C 1
ATOM 892 O O . GLY A 1 117 ? 9.275 -5.363 -18.459 1.00 80.25 117 GLY A O 1
ATOM 893 N N . ALA A 1 118 ? 9.632 -7.380 -17.540 1.00 84.31 118 ALA A N 1
ATOM 894 C CA . ALA A 1 118 ? 8.399 -7.992 -18.024 1.00 84.31 118 ALA A CA 1
ATOM 895 C C . ALA A 1 118 ? 7.127 -7.199 -17.646 1.00 84.31 118 ALA A C 1
ATOM 897 O O . ALA A 1 118 ? 6.903 -6.820 -16.486 1.00 84.31 118 ALA A O 1
ATOM 898 N N . LYS A 1 119 ? 6.275 -6.971 -18.654 1.00 88.00 119 LYS A N 1
ATOM 899 C CA . LYS A 1 119 ? 5.016 -6.219 -18.562 1.00 88.00 119 LYS A CA 1
ATOM 900 C C . LYS A 1 119 ? 3.844 -7.068 -19.033 1.00 88.00 119 LYS A C 1
ATOM 902 O O . LYS A 1 119 ? 3.955 -7.808 -20.006 1.00 88.00 119 LYS A O 1
ATOM 907 N N . LEU A 1 120 ? 2.706 -6.898 -18.370 1.00 85.44 120 LEU A N 1
ATOM 908 C CA . LEU A 1 120 ? 1.413 -7.414 -18.790 1.00 85.44 120 LEU A CA 1
ATOM 909 C C . LEU A 1 120 ? 0.522 -6.222 -19.165 1.0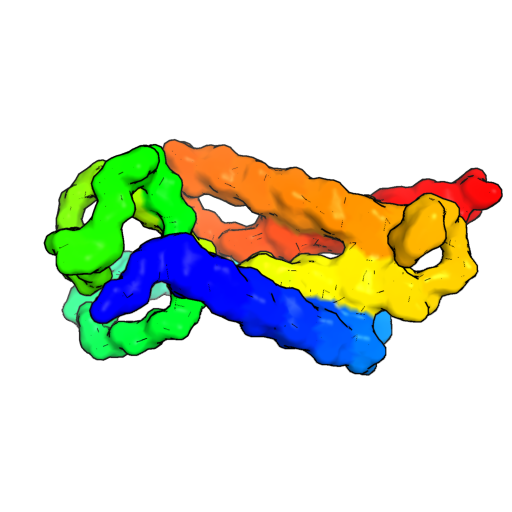0 85.44 120 LEU A C 1
ATOM 911 O O . LEU A 1 120 ? -0.049 -5.545 -18.308 1.00 85.44 120 LEU A O 1
ATOM 915 N N . GLY A 1 121 ? 0.446 -5.925 -20.463 1.00 86.19 121 GLY A N 1
ATOM 916 C CA . GLY A 1 121 ? -0.209 -4.711 -20.955 1.00 86.19 121 GLY A CA 1
ATOM 917 C C . GLY A 1 121 ? 0.510 -3.448 -20.466 1.00 86.19 121 GLY A C 1
ATOM 918 O O . GLY A 1 121 ? 1.702 -3.275 -20.713 1.00 86.19 121 GLY A O 1
ATOM 919 N N . PHE A 1 122 ? -0.211 -2.570 -19.765 1.00 86.88 122 PHE A N 1
ATOM 920 C CA . PHE A 1 122 ? 0.324 -1.307 -19.231 1.00 86.88 122 PHE A CA 1
ATOM 921 C C . PHE A 1 122 ? 0.978 -1.435 -17.848 1.00 86.88 122 PHE A C 1
ATOM 923 O O . PHE A 1 122 ? 1.526 -0.451 -17.350 1.00 86.88 122 PHE A O 1
ATOM 930 N N . LEU A 1 123 ? 0.892 -2.613 -17.220 1.00 90.06 123 LEU A N 1
ATOM 931 C CA . LEU A 1 123 ? 1.362 -2.842 -15.856 1.00 90.06 123 LEU A CA 1
ATOM 932 C C . LEU A 1 123 ? 2.580 -3.763 -15.839 1.00 90.06 123 LEU A C 1
ATOM 934 O O . LEU A 1 123 ? 2.611 -4.793 -16.512 1.00 90.06 123 LEU A O 1
ATOM 938 N N . THR A 1 124 ? 3.587 -3.410 -15.046 1.00 92.56 124 THR A N 1
ATOM 939 C CA . THR A 1 124 ? 4.733 -4.290 -14.800 1.00 92.56 124 THR A CA 1
ATOM 940 C C . THR A 1 124 ? 4.321 -5.468 -13.912 1.00 92.56 124 THR A C 1
ATOM 942 O O . THR A 1 124 ? 3.470 -5.338 -13.027 1.00 92.56 124 THR A O 1
ATOM 945 N N . ILE A 1 125 ? 4.930 -6.639 -14.122 1.00 93.31 125 ILE A N 1
ATOM 946 C CA . ILE A 1 125 ? 4.668 -7.821 -13.280 1.00 93.31 125 ILE A CA 1
ATOM 947 C C . ILE A 1 125 ? 4.942 -7.538 -11.786 1.00 93.31 125 ILE A C 1
ATOM 949 O O . ILE A 1 125 ? 4.111 -7.917 -10.956 1.00 93.31 125 ILE A O 1
ATOM 953 N N . PRO A 1 126 ? 6.022 -6.827 -11.399 1.00 93.44 126 PRO A N 1
ATOM 954 C CA . PRO A 1 126 ? 6.250 -6.465 -10.001 1.00 93.44 126 PRO A CA 1
ATOM 955 C C . PRO A 1 126 ? 5.186 -5.519 -9.435 1.00 93.44 126 PRO A C 1
ATOM 957 O O . PRO A 1 126 ? 4.816 -5.663 -8.271 1.00 93.44 126 PRO A O 1
ATOM 960 N N . ALA A 1 127 ? 4.648 -4.589 -10.236 1.00 94.31 127 ALA A N 1
ATOM 961 C CA . ALA A 1 127 ? 3.556 -3.717 -9.801 1.00 94.31 127 ALA A CA 1
ATOM 962 C C . ALA A 1 127 ? 2.267 -4.513 -9.543 1.00 94.31 127 ALA A C 1
ATOM 964 O O . ALA A 1 127 ? 1.612 -4.304 -8.522 1.00 94.31 127 ALA A O 1
ATOM 965 N N . LEU A 1 128 ? 1.938 -5.481 -10.406 1.00 94.56 128 LEU A N 1
ATOM 966 C CA . LEU A 1 128 ? 0.812 -6.398 -10.186 1.00 94.56 128 LEU A CA 1
ATOM 967 C C . LEU A 1 128 ? 1.004 -7.246 -8.926 1.00 94.56 128 LEU A C 1
ATOM 969 O O . LEU A 1 128 ? 0.075 -7.395 -8.131 1.00 94.56 128 LEU A O 1
ATOM 973 N N . GLY A 1 129 ? 2.220 -7.755 -8.716 1.00 94.75 129 GLY A N 1
ATOM 974 C CA . GLY A 1 129 ? 2.587 -8.462 -7.494 1.00 94.75 129 GLY A CA 1
ATOM 975 C C . GLY A 1 129 ? 2.389 -7.593 -6.251 1.00 94.75 129 GLY A C 1
ATOM 976 O O . GLY A 1 129 ? 1.757 -8.032 -5.292 1.00 94.75 129 GLY A O 1
ATOM 977 N N . ALA A 1 130 ? 2.847 -6.340 -6.283 1.00 95.69 130 ALA A N 1
ATOM 978 C CA . ALA A 1 130 ? 2.675 -5.381 -5.193 1.00 95.69 130 ALA A CA 1
ATOM 979 C C . ALA A 1 130 ? 1.193 -5.079 -4.898 1.00 95.69 130 ALA A C 1
ATOM 981 O O . ALA A 1 130 ? 0.798 -5.038 -3.732 1.00 95.69 130 ALA A O 1
ATOM 982 N N . MET A 1 131 ? 0.360 -4.923 -5.934 1.00 94.88 131 MET A N 1
ATOM 983 C CA . MET A 1 131 ? -1.091 -4.733 -5.792 1.00 94.88 131 MET A CA 1
ATOM 984 C C . MET A 1 131 ? -1.767 -5.950 -5.154 1.00 94.88 131 MET A C 1
ATOM 986 O O . MET A 1 131 ? -2.555 -5.809 -4.222 1.00 94.88 131 MET A O 1
ATOM 990 N N . ALA A 1 132 ? -1.457 -7.157 -5.630 1.00 95.38 132 ALA A N 1
ATOM 991 C CA . ALA A 1 132 ? -2.014 -8.380 -5.061 1.00 95.38 132 ALA A CA 1
ATOM 992 C C . ALA A 1 132 ? -1.559 -8.576 -3.605 1.00 95.38 132 ALA A C 1
ATOM 994 O O . ALA A 1 132 ? -2.358 -8.920 -2.732 1.00 95.38 132 ALA A O 1
ATOM 995 N N . GLY A 1 133 ? -0.283 -8.297 -3.332 1.00 95.19 133 GLY A N 1
ATOM 996 C CA . GLY A 1 133 ? 0.311 -8.371 -2.005 1.00 95.19 133 GLY A CA 1
ATOM 997 C C . GLY A 1 133 ? -0.301 -7.386 -1.009 1.00 95.19 133 GLY A C 1
ATOM 998 O O . GLY A 1 133 ? -0.558 -7.765 0.133 1.00 95.19 133 GLY A O 1
ATOM 999 N N . SER A 1 134 ? -0.597 -6.149 -1.422 1.00 93.44 134 SER A N 1
ATOM 1000 C CA . SER A 1 134 ? -1.229 -5.152 -0.547 1.00 93.44 134 SER A CA 1
ATOM 1001 C C . SER A 1 134 ? -2.667 -5.534 -0.184 1.00 93.44 134 SER A C 1
ATOM 1003 O O . SER A 1 134 ? -3.053 -5.437 0.982 1.00 93.44 134 SER A O 1
ATOM 1005 N N . VAL A 1 135 ? -3.440 -6.061 -1.141 1.00 92.62 135 VAL A N 1
ATOM 1006 C CA . VAL A 1 135 ? -4.801 -6.577 -0.904 1.00 92.62 135 VAL A CA 1
ATOM 1007 C C . VAL A 1 135 ? -4.776 -7.800 0.016 1.00 92.62 135 VAL A C 1
ATOM 1009 O O . VAL A 1 135 ? -5.598 -7.904 0.933 1.00 92.62 135 VAL A O 1
ATOM 1012 N N . ALA A 1 136 ? -3.821 -8.713 -0.175 1.00 93.25 136 ALA A N 1
ATOM 1013 C CA . ALA A 1 136 ? -3.628 -9.853 0.717 1.00 93.25 136 ALA A CA 1
ATOM 1014 C C . ALA A 1 136 ? -3.250 -9.396 2.137 1.00 93.25 136 ALA A C 1
ATOM 1016 O O . ALA A 1 136 ? -3.843 -9.861 3.111 1.00 93.25 136 ALA A O 1
ATOM 1017 N N . GLY A 1 137 ? -2.333 -8.433 2.260 1.00 90.06 137 GLY A N 1
ATOM 1018 C CA . GLY A 1 137 ? -1.932 -7.827 3.531 1.00 90.06 137 GLY A CA 1
ATOM 1019 C C . GLY A 1 137 ? -3.096 -7.165 4.270 1.00 90.06 137 GLY A C 1
ATOM 1020 O O . GLY A 1 137 ? -3.304 -7.415 5.459 1.00 90.06 137 GLY A O 1
ATOM 1021 N N . LEU A 1 138 ? -3.923 -6.400 3.552 1.00 88.31 138 LEU A N 1
ATOM 1022 C CA . LEU A 1 138 ? -5.152 -5.818 4.091 1.00 88.31 138 LEU A CA 1
ATOM 1023 C C . LEU A 1 138 ? -6.139 -6.902 4.545 1.00 88.31 138 LEU A C 1
ATOM 1025 O O . LEU A 1 138 ? -6.716 -6.799 5.624 1.00 88.31 138 LEU A O 1
ATOM 1029 N N . SER A 1 139 ? -6.311 -7.966 3.761 1.00 88.12 139 SER A N 1
ATOM 1030 C CA . SER A 1 139 ? -7.201 -9.080 4.112 1.00 88.12 139 SER A CA 1
ATOM 1031 C C . SER A 1 139 ? -6.759 -9.765 5.407 1.00 88.12 139 SER A C 1
ATOM 1033 O O . SER A 1 139 ? -7.575 -10.013 6.294 1.00 88.12 139 SER A O 1
ATOM 1035 N N . VAL A 1 140 ? -5.453 -10.007 5.555 1.00 87.44 140 VAL A N 1
ATOM 1036 C CA . VAL A 1 140 ? -4.859 -10.555 6.781 1.00 87.44 140 VAL A CA 1
ATOM 1037 C C . VAL A 1 140 ? -5.103 -9.618 7.967 1.00 87.44 140 VAL A C 1
ATOM 1039 O O . VAL A 1 140 ? -5.557 -10.074 9.018 1.00 87.44 140 VAL A O 1
ATOM 1042 N N . LEU A 1 141 ? -4.877 -8.311 7.799 1.00 85.31 141 LEU A N 1
ATOM 1043 C CA . LEU A 1 141 ? -5.154 -7.313 8.835 1.00 85.31 141 LEU A CA 1
ATOM 1044 C C . LEU A 1 141 ? -6.622 -7.355 9.279 1.00 85.31 141 LEU A C 1
ATOM 1046 O O . LEU A 1 141 ? -6.897 -7.426 10.477 1.00 85.31 141 LEU A O 1
ATOM 1050 N N . LEU A 1 142 ? -7.566 -7.372 8.335 1.00 81.69 142 LEU A N 1
ATOM 1051 C CA . LEU A 1 142 ? -8.998 -7.422 8.635 1.00 81.69 142 LEU A CA 1
ATOM 1052 C C . LEU A 1 142 ? -9.382 -8.686 9.416 1.00 81.69 142 LEU A C 1
ATOM 1054 O O . LEU A 1 142 ? -10.192 -8.611 10.340 1.00 81.69 142 LEU A O 1
ATOM 1058 N N . VAL A 1 143 ? -8.775 -9.838 9.111 1.00 82.62 143 VAL A N 1
ATOM 1059 C CA . VAL A 1 143 ? -8.986 -11.079 9.877 1.00 82.62 143 VAL A CA 1
ATOM 1060 C C . VAL A 1 143 ? -8.511 -10.930 11.325 1.00 82.62 143 VAL A C 1
ATOM 1062 O O . VAL A 1 143 ? -9.223 -11.340 12.243 1.00 82.62 143 VAL A O 1
ATOM 1065 N N . TYR A 1 144 ? -7.342 -10.326 11.559 1.00 78.25 144 TYR A N 1
ATOM 1066 C CA . TYR A 1 144 ? -6.831 -10.101 12.916 1.00 78.25 144 TYR A CA 1
ATOM 1067 C C . TYR A 1 144 ? -7.663 -9.082 13.697 1.00 78.25 144 TYR A C 1
ATOM 1069 O O . TYR A 1 144 ? -7.985 -9.324 14.862 1.00 78.25 144 TYR A O 1
ATOM 1077 N N . VAL A 1 145 ? -8.072 -7.987 13.057 1.00 75.06 145 VAL A N 1
ATOM 1078 C CA . VAL A 1 145 ? -8.885 -6.949 13.702 1.00 75.06 145 VAL A CA 1
ATOM 1079 C C . VAL A 1 145 ? -10.280 -7.475 14.051 1.00 75.06 145 VAL A C 1
ATOM 1081 O O . VAL A 1 145 ? -10.784 -7.200 15.139 1.00 75.06 145 VAL A O 1
ATOM 1084 N N . ASN A 1 146 ? -10.880 -8.312 13.198 1.00 74.06 146 ASN A N 1
ATOM 1085 C CA . ASN A 1 146 ? -12.158 -8.970 13.496 1.00 74.06 146 ASN A CA 1
ATOM 1086 C C . ASN A 1 146 ? -12.077 -9.952 14.677 1.00 74.06 146 ASN A C 1
ATOM 1088 O O . ASN A 1 146 ? -13.099 -10.254 15.287 1.00 74.06 146 ASN A O 1
ATOM 1092 N N . ARG A 1 147 ? -10.877 -10.421 15.043 1.00 74.06 147 ARG A N 1
ATOM 1093 C CA . ARG A 1 147 ? -10.633 -11.225 16.255 1.00 74.06 147 ARG A CA 1
ATOM 1094 C C . ARG A 1 147 ? -10.465 -10.377 17.524 1.00 74.06 147 ARG A C 1
ATOM 1096 O O . ARG A 1 147 ? -10.101 -10.916 18.566 1.00 74.06 147 ARG A O 1
ATOM 1103 N N . GLY A 1 148 ? -10.709 -9.067 17.447 1.00 60.22 148 GLY A N 1
ATOM 1104 C CA . GLY A 1 148 ? -10.774 -8.164 18.599 1.00 60.22 148 GLY A CA 1
ATOM 1105 C C . GLY A 1 148 ? -9.422 -7.713 19.155 1.00 60.22 148 GLY A C 1
ATOM 1106 O O . GLY A 1 148 ? -9.389 -7.075 20.203 1.00 60.22 148 GLY A O 1
ATOM 1107 N N . LYS A 1 149 ? -8.303 -8.016 18.483 1.00 60.06 149 LYS A N 1
ATOM 1108 C CA . LYS A 1 149 ? -6.973 -7.561 18.910 1.00 60.06 149 LYS A CA 1
ATOM 1109 C C . LYS A 1 149 ? -6.581 -6.292 18.141 1.00 60.06 149 LYS A C 1
ATOM 1111 O O . LYS A 1 149 ? -6.567 -6.338 16.910 1.00 60.06 149 LYS A O 1
ATOM 1116 N N . PRO A 1 150 ? -6.266 -5.172 18.821 1.00 61.75 150 PRO A N 1
ATOM 1117 C CA . PRO A 1 150 ? -5.707 -4.000 18.158 1.00 61.75 150 PRO A CA 1
ATOM 1118 C C . PRO A 1 150 ? -4.342 -4.363 17.567 1.00 61.75 150 PRO A C 1
ATOM 1120 O O . PRO A 1 150 ? -3.487 -4.913 18.259 1.00 61.75 150 PRO A O 1
ATOM 1123 N N . GLN A 1 151 ? -4.170 -4.080 16.279 1.00 69.88 151 GLN A N 1
ATOM 1124 C CA . GLN A 1 151 ? -3.006 -4.460 15.488 1.00 69.88 151 GLN A CA 1
ATOM 1125 C C . GLN A 1 151 ? -2.491 -3.232 14.739 1.00 69.88 151 GLN A C 1
ATOM 1127 O O . GLN A 1 151 ? -3.288 -2.416 14.279 1.00 69.88 151 GLN A O 1
ATOM 1132 N N . ALA A 1 152 ? -1.172 -3.138 14.589 1.00 75.06 152 ALA A N 1
ATOM 1133 C CA . ALA A 1 152 ? -0.532 -2.203 13.669 1.00 75.06 152 ALA A CA 1
ATOM 1134 C C . ALA A 1 152 ? -1.011 -2.476 12.231 1.00 75.06 152 ALA A C 1
ATOM 1136 O O . ALA A 1 152 ? -0.958 -3.621 11.766 1.00 75.06 152 ALA A O 1
ATOM 1137 N N . GLY A 1 153 ? -1.513 -1.444 11.553 1.00 77.12 153 GLY A N 1
ATOM 1138 C CA . GLY A 1 153 ? -2.118 -1.546 10.225 1.00 77.12 153 GLY A CA 1
ATOM 1139 C C . GLY A 1 153 ? -1.088 -1.567 9.099 1.00 77.12 153 GLY A C 1
ATOM 1140 O O . GLY A 1 153 ? -1.223 -2.334 8.143 1.00 77.12 153 GLY A O 1
ATOM 1141 N N . LEU A 1 154 ? -0.010 -0.794 9.244 1.00 82.31 154 LEU A N 1
ATOM 1142 C CA . LEU A 1 154 ? 1.019 -0.658 8.218 1.00 82.31 154 LEU A CA 1
ATOM 1143 C C . LEU A 1 154 ? 1.880 -1.916 8.033 1.00 82.31 154 LEU A C 1
ATOM 1145 O O . LEU A 1 154 ? 2.143 -2.255 6.881 1.00 82.31 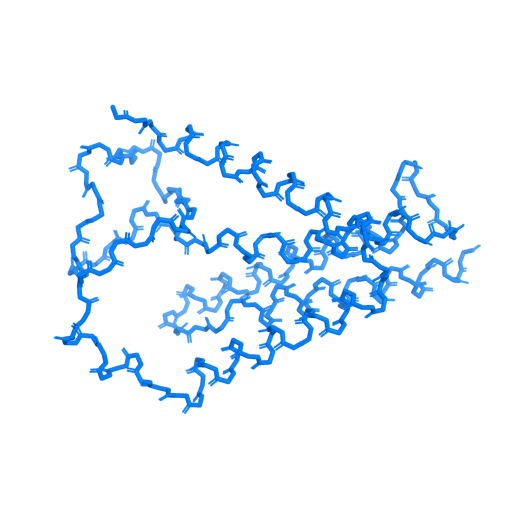154 LEU A O 1
ATOM 1149 N N . PRO A 1 155 ? 2.302 -2.664 9.074 1.00 87.12 155 PRO A N 1
ATOM 1150 C CA . PRO A 1 155 ? 3.117 -3.864 8.886 1.00 87.12 155 PRO A CA 1
ATOM 1151 C C . PRO A 1 155 ? 2.504 -4.929 7.968 1.00 87.12 155 PRO A C 1
ATOM 1153 O O . PRO A 1 155 ? 3.204 -5.364 7.054 1.00 87.12 155 PRO A O 1
ATOM 1156 N N . PRO A 1 156 ? 1.238 -5.362 8.139 1.00 88.88 156 PRO A N 1
ATOM 1157 C CA . PRO A 1 156 ? 0.655 -6.353 7.240 1.00 88.88 156 PRO A CA 1
ATOM 1158 C C . PRO A 1 156 ? 0.417 -5.802 5.829 1.00 88.88 156 PRO A C 1
ATOM 1160 O O . PRO A 1 156 ? 0.649 -6.526 4.864 1.00 88.88 156 PRO A O 1
ATOM 1163 N N . ILE A 1 157 ? 0.010 -4.536 5.682 1.00 91.00 157 ILE A N 1
ATOM 1164 C CA . ILE A 1 157 ? -0.278 -3.932 4.371 1.00 91.00 157 ILE A CA 1
ATOM 1165 C C . ILE A 1 157 ? 1.016 -3.664 3.588 1.00 91.00 157 ILE A C 1
ATOM 1167 O O . ILE A 1 157 ? 1.175 -4.159 2.471 1.00 91.00 157 ILE A O 1
ATOM 1171 N N . ASN A 1 158 ? 1.965 -2.930 4.177 1.00 94.00 158 ASN A N 1
ATOM 1172 C CA . ASN A 1 158 ? 3.249 -2.615 3.547 1.00 94.00 158 ASN A CA 1
ATOM 1173 C C . ASN A 1 158 ? 4.099 -3.874 3.377 1.00 94.00 158 ASN A C 1
ATOM 1175 O O . ASN A 1 158 ? 4.710 -4.064 2.329 1.00 94.00 158 ASN A O 1
ATOM 1179 N N . GLY A 1 159 ? 4.116 -4.759 4.378 1.00 93.12 159 GLY A N 1
ATOM 1180 C CA . GLY A 1 159 ? 4.814 -6.039 4.291 1.00 93.12 159 GLY A CA 1
ATOM 1181 C C . GLY A 1 159 ? 4.248 -6.917 3.178 1.00 93.12 159 GLY A C 1
ATOM 1182 O O . GLY A 1 159 ? 5.011 -7.451 2.377 1.00 93.12 159 GLY A O 1
ATOM 1183 N N . GLY A 1 160 ? 2.918 -7.002 3.063 1.00 94.25 160 GLY A N 1
ATOM 1184 C CA . GLY A 1 160 ? 2.252 -7.697 1.962 1.00 94.25 160 GLY A CA 1
ATOM 1185 C C . GLY A 1 160 ? 2.615 -7.109 0.598 1.00 94.25 160 GLY A C 1
ATOM 1186 O O . GLY A 1 160 ? 2.981 -7.854 -0.309 1.00 94.25 160 GLY A O 1
ATOM 1187 N N . ALA A 1 161 ? 2.593 -5.781 0.463 1.00 95.88 161 ALA A N 1
ATOM 1188 C CA . ALA A 1 161 ? 2.974 -5.092 -0.770 1.00 95.88 161 ALA A CA 1
ATOM 1189 C C . ALA A 1 161 ? 4.436 -5.358 -1.169 1.00 95.88 161 ALA A C 1
ATOM 1191 O O . ALA A 1 161 ? 4.707 -5.659 -2.329 1.00 95.88 161 ALA A O 1
ATOM 1192 N N . ILE A 1 162 ? 5.375 -5.304 -0.217 1.00 96.00 162 ILE A N 1
ATOM 1193 C CA . ILE A 1 162 ? 6.799 -5.579 -0.464 1.00 96.00 162 ILE A CA 1
ATOM 1194 C C . ILE A 1 162 ? 7.010 -7.044 -0.857 1.00 96.00 162 ILE A C 1
ATOM 1196 O O . ILE A 1 162 ? 7.705 -7.320 -1.831 1.00 96.00 162 ILE A O 1
ATOM 1200 N N . LEU A 1 163 ? 6.400 -7.994 -0.143 1.00 95.81 163 LEU A N 1
ATOM 1201 C CA . LEU A 1 163 ? 6.509 -9.418 -0.476 1.00 95.81 163 LEU A CA 1
ATOM 1202 C C . LEU A 1 163 ? 5.920 -9.719 -1.857 1.00 95.81 163 LEU A C 1
ATOM 1204 O O . LEU A 1 163 ? 6.534 -10.436 -2.645 1.00 95.81 163 LEU A O 1
ATOM 1208 N N . GLY A 1 164 ? 4.765 -9.129 -2.171 1.00 95.75 164 GLY A N 1
ATOM 1209 C CA . GLY A 1 164 ? 4.145 -9.225 -3.487 1.00 95.75 164 GLY A CA 1
ATOM 1210 C C . GLY A 1 164 ? 5.018 -8.623 -4.589 1.00 95.75 164 GLY A C 1
ATOM 1211 O O . GLY A 1 164 ? 5.191 -9.242 -5.638 1.00 95.75 164 GLY A O 1
ATOM 1212 N N . PHE A 1 165 ? 5.628 -7.461 -4.337 1.00 95.88 165 PHE A N 1
ATOM 1213 C CA . PHE A 1 165 ? 6.589 -6.839 -5.247 1.00 95.88 165 PHE A CA 1
ATOM 1214 C C . PHE A 1 165 ? 7.788 -7.755 -5.509 1.00 95.88 165 PHE A C 1
ATOM 1216 O O . PHE A 1 165 ? 8.123 -7.989 -6.665 1.00 95.88 165 PHE A O 1
ATOM 1223 N N . LEU A 1 166 ? 8.411 -8.304 -4.461 1.00 95.19 166 LEU A N 1
ATOM 1224 C CA . LEU A 1 166 ? 9.578 -9.183 -4.585 1.00 95.19 166 LEU A CA 1
ATOM 1225 C C . LEU A 1 166 ? 9.244 -10.481 -5.326 1.00 95.19 166 LEU A C 1
ATOM 1227 O O . LEU A 1 166 ? 10.025 -10.922 -6.166 1.00 95.19 166 LEU A O 1
ATOM 1231 N N . ALA A 1 167 ? 8.074 -11.069 -5.062 1.00 94.19 167 ALA A N 1
ATOM 1232 C CA . ALA A 1 167 ? 7.600 -12.244 -5.787 1.00 94.19 167 ALA A CA 1
ATOM 1233 C C . ALA A 1 167 ? 7.367 -11.930 -7.274 1.00 94.19 167 ALA A C 1
ATOM 1235 O O . ALA A 1 167 ? 7.816 -12.677 -8.142 1.00 94.19 167 ALA A O 1
ATOM 1236 N N . GLY A 1 168 ? 6.725 -10.796 -7.575 1.00 92.50 168 GLY A N 1
ATOM 1237 C CA . GLY A 1 168 ? 6.531 -10.329 -8.947 1.00 92.50 168 GLY A CA 1
ATOM 1238 C C . GLY A 1 168 ? 7.847 -9.979 -9.647 1.00 92.50 168 GLY A C 1
ATOM 1239 O O . GLY A 1 168 ? 8.007 -10.273 -10.825 1.00 92.50 168 GLY A O 1
ATOM 1240 N N . TYR A 1 169 ? 8.817 -9.420 -8.924 1.00 91.81 169 TYR A N 1
ATOM 1241 C CA . TYR A 1 169 ? 10.168 -9.148 -9.415 1.00 91.81 169 TYR A CA 1
ATOM 1242 C C . TYR A 1 169 ? 10.921 -10.435 -9.753 1.00 91.81 169 TYR A C 1
ATOM 1244 O O . TYR A 1 169 ? 11.471 -10.546 -10.844 1.00 91.81 169 TYR A O 1
ATOM 1252 N N . GLY A 1 170 ? 10.880 -11.439 -8.873 1.00 91.25 170 GLY A N 1
ATOM 1253 C CA . GLY A 1 170 ? 11.465 -12.752 -9.145 1.00 91.25 170 GLY A CA 1
ATOM 1254 C C . GLY A 1 170 ? 10.828 -13.441 -10.354 1.00 91.25 170 GLY A C 1
ATOM 1255 O O . GLY A 1 170 ? 11.540 -13.972 -11.201 1.00 91.25 170 GLY A O 1
ATOM 1256 N N . LEU A 1 171 ? 9.498 -13.372 -10.482 1.00 90.75 171 LEU A N 1
ATOM 1257 C CA . LEU A 1 171 ? 8.786 -13.921 -11.639 1.00 90.75 171 LEU A CA 1
ATOM 1258 C C . LEU A 1 171 ? 9.125 -13.169 -12.933 1.00 90.75 171 LEU A C 1
ATOM 1260 O O . LEU A 1 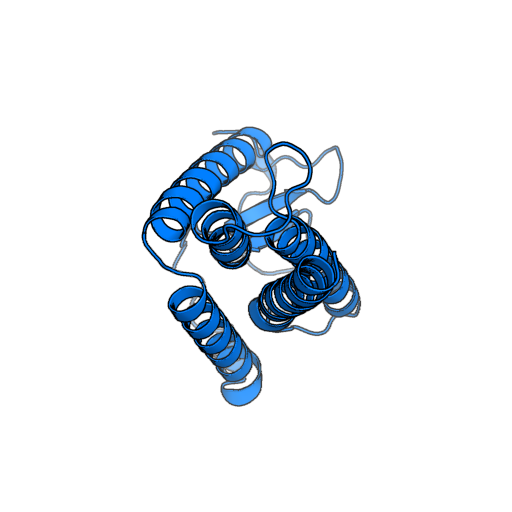171 ? 9.287 -13.794 -13.974 1.00 90.75 171 LEU A O 1
ATOM 1264 N N . ALA A 1 172 ? 9.282 -11.847 -12.867 1.00 89.44 172 ALA A N 1
ATOM 1265 C CA . ALA A 1 172 ? 9.671 -11.026 -14.009 1.00 89.44 172 ALA A CA 1
ATOM 1266 C C . ALA A 1 172 ? 11.103 -11.292 -14.496 1.00 89.44 172 ALA A C 1
ATOM 1268 O O . ALA A 1 172 ? 11.372 -11.063 -15.667 1.00 89.44 172 ALA A O 1
ATOM 1269 N N . LEU A 1 173 ? 12.010 -11.736 -13.619 1.00 86.31 173 LEU A N 1
ATOM 1270 C CA . LEU A 1 173 ? 13.368 -12.148 -13.994 1.00 86.31 173 LEU A CA 1
ATOM 1271 C C . LEU A 1 173 ? 13.421 -13.548 -14.620 1.00 86.31 173 LEU A C 1
ATOM 1273 O O . LEU A 1 173 ? 14.395 -13.877 -15.289 1.00 86.31 173 LEU A O 1
ATOM 1277 N N . ALA A 1 174 ? 12.418 -14.385 -14.348 1.00 84.69 174 ALA A N 1
ATOM 1278 C CA . ALA A 1 174 ? 12.340 -15.754 -14.852 1.00 84.69 174 ALA A CA 1
ATOM 1279 C C . ALA A 1 174 ? 11.665 -15.864 -16.235 1.00 84.69 174 ALA A C 1
ATOM 1281 O O . ALA A 1 174 ? 11.682 -16.947 -16.822 1.00 84.69 174 ALA A O 1
ATOM 1282 N N . LEU A 1 175 ? 11.057 -14.776 -16.719 1.00 79.25 175 LEU A N 1
ATOM 1283 C CA . LEU A 1 175 ? 10.415 -14.636 -18.032 1.00 79.25 175 LEU A CA 1
ATOM 1284 C C . LEU A 1 175 ? 11.351 -13.938 -19.021 1.00 79.25 175 LEU A C 1
ATOM 1286 O O . LEU A 1 175 ? 11.357 -14.368 -20.194 1.00 79.25 175 LEU A O 1
#

Sequence (175 aa):
YPEWYVIDTLGLLIAAGAASIFGISLEILPVIILLILLAAYDAISVYKTKHMIALAEGVVETKSPILFVVPKKRGYSYRKEGLGPLEEGERGAFIIGMGDMIMPAILVVSANVFFQGAKLGFLTIPALGAMAGSVAGLSVLLVYVNRGKPQAGLPPINGGAILGFLAGYGLALAL